Protein AF-A0A6N3QH70-F1 (afdb_monomer_lite)

Structure (mmCIF, N/CA/C/O backbone):
data_AF-A0A6N3QH70-F1
#
_entry.id   AF-A0A6N3QH70-F1
#
loop_
_atom_site.group_PDB
_atom_site.id
_atom_site.type_symbol
_atom_site.label_atom_id
_atom_site.label_alt_id
_atom_site.label_comp_id
_atom_site.label_asym_id
_atom_site.label_entity_id
_atom_site.label_seq_id
_atom_site.pdbx_PDB_ins_code
_atom_site.Cartn_x
_atom_site.Cartn_y
_atom_site.Cartn_z
_atom_site.occupancy
_atom_site.B_iso_or_equiv
_atom_site.auth_seq_id
_atom_site.auth_comp_id
_atom_site.auth_asym_id
_atom_site.auth_atom_id
_atom_site.pdbx_PDB_model_num
ATOM 1 N N . MET A 1 1 ? 17.197 -17.900 -11.214 1.00 58.12 1 MET A N 1
ATOM 2 C CA . MET A 1 1 ? 15.876 -17.242 -11.164 1.00 58.12 1 MET A CA 1
ATOM 3 C C . MET A 1 1 ? 15.838 -16.235 -12.299 1.00 58.12 1 MET A C 1
ATOM 5 O O . MET A 1 1 ? 16.600 -15.279 -12.255 1.00 58.12 1 MET A O 1
ATOM 9 N N . LYS A 1 2 ? 15.083 -16.516 -13.364 1.00 72.44 2 LYS A N 1
ATOM 10 C CA . LYS A 1 2 ? 14.957 -15.630 -14.526 1.00 72.44 2 LYS A CA 1
ATOM 11 C C . LYS A 1 2 ? 13.514 -15.140 -14.549 1.00 72.44 2 LYS A C 1
ATOM 13 O O . LYS A 1 2 ? 12.607 -15.959 -14.452 1.00 72.44 2 LYS A O 1
ATOM 18 N N . TRP A 1 3 ? 13.333 -13.827 -14.564 1.00 71.94 3 TRP A N 1
ATOM 19 C CA . TRP A 1 3 ? 12.017 -13.210 -14.663 1.00 71.94 3 TRP A CA 1
ATOM 20 C C . TRP A 1 3 ? 11.637 -13.116 -16.140 1.00 71.94 3 TRP A C 1
ATOM 22 O O . TRP A 1 3 ? 12.486 -12.800 -16.974 1.00 71.94 3 TRP A O 1
ATOM 32 N N . GLU A 1 4 ? 10.379 -13.409 -16.457 1.00 78.69 4 GLU A N 1
ATOM 33 C CA . GLU A 1 4 ? 9.800 -13.081 -17.760 1.00 78.69 4 GLU A CA 1
ATOM 34 C C . GLU A 1 4 ? 9.414 -11.593 -17.723 1.00 78.69 4 GLU A C 1
ATOM 36 O O . GLU A 1 4 ? 8.430 -11.218 -17.085 1.00 78.69 4 GLU A O 1
ATOM 41 N N . GLY A 1 5 ? 10.239 -10.737 -18.333 1.00 80.44 5 GLY A N 1
ATOM 42 C CA . GLY A 1 5 ? 10.085 -9.276 -18.314 1.00 80.44 5 GLY A CA 1
ATOM 43 C C . GLY A 1 5 ? 10.838 -8.570 -17.179 1.00 80.44 5 GLY A C 1
ATOM 44 O O . GLY A 1 5 ? 11.749 -9.134 -16.567 1.00 80.44 5 GLY A O 1
ATOM 45 N N . ASP A 1 6 ? 10.470 -7.311 -16.918 1.00 84.12 6 ASP A N 1
ATOM 46 C CA . ASP A 1 6 ? 11.114 -6.509 -15.878 1.00 84.12 6 ASP A CA 1
ATOM 47 C C . ASP A 1 6 ? 10.780 -7.054 -14.480 1.00 84.12 6 ASP A C 1
ATOM 49 O O . ASP A 1 6 ? 9.602 -7.248 -14.145 1.00 84.12 6 ASP A O 1
ATOM 53 N N . PRO A 1 7 ? 11.796 -7.300 -13.634 1.00 86.06 7 PRO A N 1
ATOM 54 C CA . PRO A 1 7 ? 11.566 -7.798 -12.291 1.00 86.06 7 PRO A CA 1
ATOM 55 C C . PRO A 1 7 ? 10.770 -6.777 -11.467 1.00 86.06 7 PRO A C 1
ATOM 57 O O . PRO A 1 7 ? 10.923 -5.564 -11.651 1.00 86.06 7 PRO A O 1
ATOM 60 N N . PRO A 1 8 ? 9.938 -7.238 -10.516 1.00 87.56 8 PRO A N 1
ATOM 61 C CA . PRO A 1 8 ? 9.202 -6.335 -9.650 1.00 87.56 8 PRO A CA 1
ATOM 62 C C . PRO A 1 8 ? 10.182 -5.459 -8.847 1.00 87.56 8 PRO A C 1
ATOM 64 O O . PRO A 1 8 ? 11.082 -5.984 -8.185 1.00 87.56 8 PRO A O 1
ATOM 67 N N . PRO A 1 9 ? 10.024 -4.128 -8.877 1.00 89.81 9 PRO A N 1
ATOM 68 C CA . PRO A 1 9 ? 10.841 -3.225 -8.073 1.00 89.81 9 PRO A CA 1
ATOM 69 C C . PRO A 1 9 ? 10.519 -3.362 -6.580 1.00 89.81 9 PRO A C 1
ATOM 71 O O . PRO A 1 9 ? 9.450 -3.830 -6.194 1.00 89.81 9 PRO A O 1
ATOM 74 N N . PHE A 1 10 ? 11.409 -2.858 -5.722 1.00 92.00 10 PHE A N 1
ATOM 75 C CA . PHE A 1 10 ? 11.271 -2.938 -4.260 1.00 92.00 10 PHE A CA 1
ATOM 76 C C . PHE A 1 10 ? 9.915 -2.426 -3.729 1.00 92.00 10 PHE A C 1
ATOM 78 O O . PHE A 1 10 ? 9.375 -2.972 -2.769 1.00 92.00 10 PHE A O 1
ATOM 85 N N . HIS A 1 11 ? 9.314 -1.419 -4.377 1.00 90.31 11 HIS A N 1
ATOM 86 C CA . HIS A 1 11 ? 8.016 -0.875 -3.962 1.00 90.31 11 HIS A CA 1
ATOM 87 C C . HIS A 1 11 ? 6.859 -1.889 -4.046 1.00 90.31 11 HIS A C 1
ATOM 89 O O . HIS A 1 11 ? 5.853 -1.715 -3.359 1.00 90.31 11 HIS A O 1
ATOM 95 N 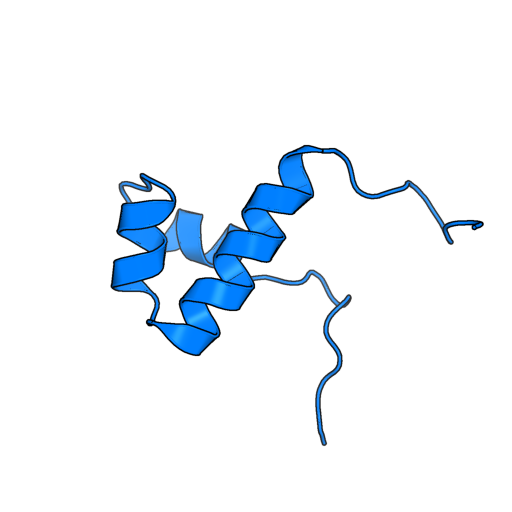N . GLU A 1 12 ? 6.993 -2.967 -4.826 1.00 90.19 12 GLU A N 1
ATOM 96 C CA . GLU A 1 12 ? 5.968 -4.012 -4.956 1.00 90.19 12 GLU A CA 1
ATOM 97 C C . GLU A 1 12 ? 5.788 -4.834 -3.668 1.00 90.19 12 GLU A C 1
ATOM 99 O O . GLU A 1 12 ? 4.736 -5.447 -3.481 1.00 90.19 12 GLU A O 1
ATOM 104 N N . ILE A 1 13 ? 6.740 -4.782 -2.723 1.00 92.56 13 ILE A N 1
ATOM 105 C CA . ILE A 1 13 ? 6.563 -5.343 -1.370 1.00 92.56 13 ILE A CA 1
ATOM 106 C C . ILE A 1 13 ? 5.364 -4.680 -0.676 1.00 92.56 13 ILE A C 1
ATOM 108 O O . ILE A 1 13 ? 4.587 -5.350 0.007 1.00 92.56 13 ILE A O 1
ATOM 112 N N . ARG A 1 14 ? 5.156 -3.373 -0.895 1.00 92.56 14 ARG A N 1
ATOM 113 C CA . ARG A 1 14 ? 4.010 -2.640 -0.340 1.00 92.56 14 ARG A CA 1
ATOM 114 C C . ARG A 1 14 ? 2.691 -3.133 -0.936 1.00 92.56 14 ARG A C 1
ATOM 116 O O . ARG A 1 14 ? 1.730 -3.326 -0.198 1.00 92.56 14 ARG A O 1
ATOM 123 N N . SER A 1 15 ? 2.660 -3.395 -2.242 1.00 90.94 15 SER A N 1
ATOM 124 C CA . SER A 1 15 ? 1.496 -3.973 -2.933 1.00 90.94 15 SER A CA 1
ATOM 125 C C . SER A 1 15 ? 1.212 -5.404 -2.475 1.00 90.94 15 SER A C 1
ATOM 127 O O . SER A 1 15 ? 0.062 -5.801 -2.310 1.00 90.94 15 SER A O 1
ATOM 129 N N . LEU A 1 16 ? 2.250 -6.204 -2.227 1.00 91.56 16 LEU A N 1
ATOM 130 C CA . LEU A 1 16 ? 2.090 -7.536 -1.643 1.00 91.56 16 LEU A CA 1
ATOM 131 C C . LEU A 1 16 ? 1.487 -7.467 -0.230 1.00 91.56 16 LEU A C 1
ATOM 133 O O . LEU A 1 16 ? 0.495 -8.139 0.038 1.00 91.56 16 LEU A O 1
ATOM 137 N N . SER A 1 17 ? 2.036 -6.618 0.642 1.00 92.75 17 SER A N 1
ATOM 138 C CA . SER A 1 17 ? 1.508 -6.399 1.996 1.00 92.7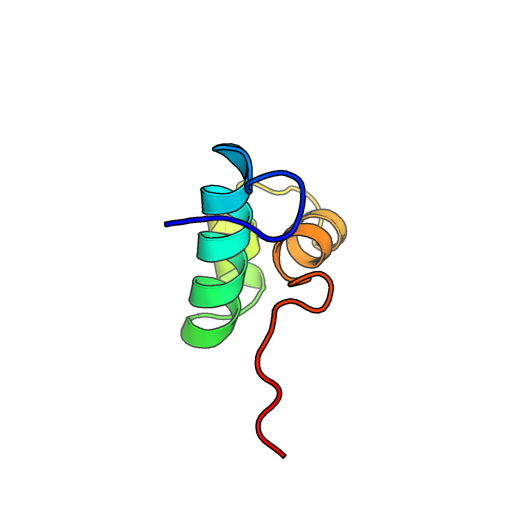5 17 SER A CA 1
ATOM 139 C C . SER A 1 17 ? 0.049 -5.926 1.972 1.00 92.75 17 SE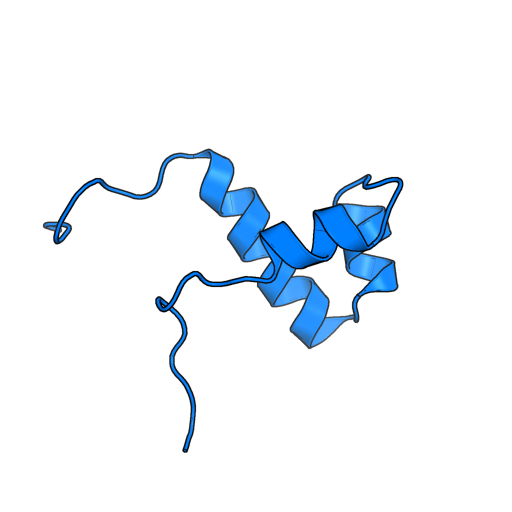R A C 1
ATOM 141 O O . SER A 1 17 ? -0.776 -6.447 2.722 1.00 92.75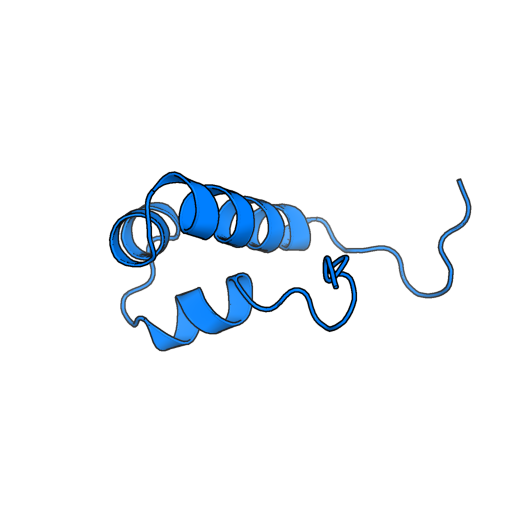 17 SER A O 1
ATOM 143 N N . GLY A 1 18 ? -0.292 -5.013 1.055 1.00 91.94 18 GLY A N 1
ATOM 144 C CA . GLY A 1 18 ? -1.662 -4.543 0.852 1.00 91.94 18 GLY A CA 1
ATOM 145 C C . GLY A 1 18 ? -2.645 -5.668 0.523 1.00 91.94 18 GLY A C 1
ATOM 146 O O . GLY A 1 18 ? -3.707 -5.757 1.138 1.00 91.94 18 GLY A O 1
ATOM 147 N N . ARG A 1 19 ? -2.280 -6.563 -0.401 1.00 90.94 19 ARG A N 1
ATOM 148 C CA . ARG A 1 19 ? -3.113 -7.718 -0.778 1.00 90.94 19 ARG A CA 1
ATOM 149 C C . ARG A 1 19 ? -3.305 -8.700 0.373 1.00 90.94 19 ARG A C 1
ATOM 151 O O . ARG A 1 19 ? -4.442 -9.048 0.679 1.00 90.94 19 ARG A O 1
ATOM 158 N N . LEU A 1 20 ? -2.218 -9.092 1.039 1.00 92.31 20 LEU A N 1
ATOM 159 C CA . LEU A 1 20 ? -2.261 -10.071 2.130 1.00 92.31 20 LEU A CA 1
ATOM 160 C C . LEU A 1 20 ? -3.103 -9.577 3.311 1.00 92.31 20 LEU A C 1
ATOM 162 O O . LEU A 1 20 ? -3.991 -10.288 3.774 1.00 92.31 20 LEU A O 1
ATOM 166 N N . HIS A 1 21 ? -2.892 -8.338 3.757 1.00 92.88 21 HIS A N 1
ATOM 167 C CA . HIS A 1 21 ? -3.678 -7.792 4.863 1.00 92.88 21 HIS A CA 1
ATOM 168 C C . HIS A 1 21 ? -5.114 -7.452 4.470 1.00 92.88 21 HIS A C 1
ATOM 170 O O . HIS A 1 21 ? -5.991 -7.534 5.326 1.00 92.88 21 HIS A O 1
ATOM 176 N N . SER A 1 22 ? -5.388 -7.142 3.199 1.00 90.31 22 SER A N 1
ATOM 177 C CA . SER A 1 22 ? -6.774 -6.981 2.743 1.00 90.31 22 SER A CA 1
ATOM 178 C C . SER A 1 22 ? -7.532 -8.300 2.837 1.00 90.31 22 SER A C 1
ATOM 180 O O . SER A 1 22 ? -8.671 -8.303 3.296 1.00 90.31 22 SER A O 1
ATOM 182 N N . ALA A 1 23 ? -6.896 -9.408 2.445 1.00 89.12 23 ALA A N 1
ATOM 183 C CA . ALA A 1 23 ? -7.484 -10.741 2.529 1.00 89.12 23 ALA A CA 1
ATOM 184 C C . ALA A 1 23 ? -7.652 -11.224 3.982 1.00 89.12 23 ALA A C 1
ATOM 186 O O . ALA A 1 23 ? -8.662 -11.834 4.310 1.00 89.12 23 ALA A O 1
ATOM 187 N N . GLU A 1 24 ? -6.687 -10.932 4.860 1.00 93.62 24 GLU A N 1
ATOM 188 C CA . GLU A 1 24 ? -6.688 -11.402 6.253 1.00 93.62 24 GLU A CA 1
ATOM 189 C C . GLU A 1 24 ? -7.533 -10.521 7.196 1.00 93.62 24 GLU A C 1
ATOM 191 O O . GLU A 1 24 ? -8.176 -11.024 8.114 1.00 93.62 24 GLU A O 1
ATOM 196 N N . LYS A 1 25 ? -7.503 -9.194 7.007 1.00 93.00 25 LYS A N 1
ATOM 197 C CA . LYS A 1 25 ? -7.981 -8.196 7.988 1.00 93.00 25 LYS A CA 1
ATOM 198 C C . LYS A 1 25 ? -8.910 -7.132 7.396 1.00 93.00 25 LYS A C 1
ATOM 200 O O . LYS A 1 25 ? -9.401 -6.278 8.131 1.00 93.00 25 LYS A O 1
ATOM 205 N N . GLY A 1 26 ? -9.162 -7.171 6.088 1.00 89.94 26 GLY A N 1
ATOM 206 C CA . GLY A 1 26 ? -10.067 -6.254 5.398 1.00 89.94 26 GLY A CA 1
ATOM 207 C C . GLY A 1 26 ? -9.420 -4.962 4.883 1.00 89.94 26 GLY A C 1
ATOM 208 O O . GLY A 1 26 ? -8.254 -4.635 5.145 1.00 89.94 26 GLY A O 1
ATOM 209 N N . SER A 1 27 ? -10.205 -4.213 4.105 1.00 87.69 27 SER A N 1
ATOM 210 C CA . SER A 1 27 ? -9.771 -3.001 3.397 1.00 87.69 27 SER A CA 1
ATOM 211 C C . SER A 1 27 ? -9.396 -1.857 4.329 1.00 87.69 27 SER A C 1
ATOM 213 O O . SER A 1 27 ? -8.403 -1.179 4.081 1.00 87.69 27 SER A O 1
ATOM 215 N N . ASP A 1 28 ? -10.158 -1.654 5.402 1.00 90.81 28 ASP A N 1
ATOM 216 C CA . ASP A 1 28 ? -10.023 -0.479 6.270 1.00 90.81 28 ASP A CA 1
ATOM 217 C C . ASP A 1 28 ? -8.764 -0.577 7.129 1.00 90.81 28 ASP A C 1
ATOM 219 O O . ASP A 1 28 ? -7.987 0.376 7.230 1.00 90.81 28 ASP A O 1
ATOM 223 N N . PHE A 1 29 ? -8.501 -1.778 7.657 1.00 92.00 29 PHE A N 1
ATOM 224 C CA . PHE A 1 29 ? -7.240 -2.097 8.319 1.00 92.00 29 PHE A CA 1
ATOM 225 C C . PHE A 1 29 ? -6.058 -1.864 7.374 1.00 92.00 29 PHE A C 1
ATOM 227 O O . PHE A 1 29 ? -5.075 -1.218 7.738 1.00 92.00 29 PHE A O 1
ATOM 234 N N . THR A 1 30 ? -6.167 -2.345 6.135 1.00 93.56 30 THR A N 1
ATOM 235 C CA . THR A 1 30 ? -5.107 -2.192 5.134 1.00 93.56 30 THR A CA 1
ATOM 236 C C . THR A 1 30 ? -4.889 -0.731 4.754 1.00 93.56 30 THR A C 1
ATOM 238 O O . THR A 1 30 ? -3.750 -0.291 4.626 1.00 93.56 30 THR A O 1
ATOM 241 N N . GLN A 1 31 ? -5.955 0.051 4.608 1.00 92.19 31 GLN A N 1
ATOM 242 C CA . GLN A 1 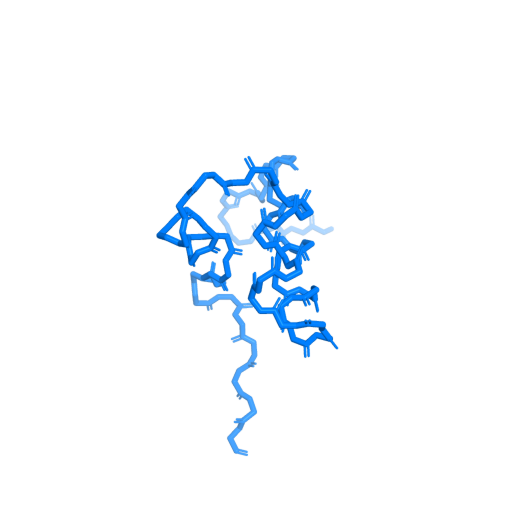31 ? -5.864 1.475 4.312 1.00 92.19 31 GLN A CA 1
ATOM 243 C C . GLN A 1 31 ? -5.122 2.229 5.422 1.00 92.19 31 GLN A C 1
ATOM 245 O O . GLN A 1 31 ? -4.242 3.040 5.117 1.00 92.19 31 GLN A O 1
ATOM 250 N N . ALA A 1 32 ? -5.432 1.933 6.688 1.00 93.81 32 ALA A N 1
ATOM 251 C CA . ALA A 1 32 ? -4.736 2.505 7.837 1.00 93.81 32 ALA A CA 1
ATOM 252 C C . ALA A 1 32 ? -3.260 2.071 7.881 1.00 93.81 32 ALA A C 1
ATOM 254 O O . ALA A 1 32 ? -2.378 2.916 8.028 1.00 93.81 32 ALA A O 1
ATOM 255 N N . LEU A 1 33 ? -2.980 0.781 7.667 1.00 92.94 33 LEU A N 1
ATOM 256 C CA . LEU A 1 33 ? -1.621 0.231 7.625 1.00 92.94 33 LEU A CA 1
ATOM 257 C C . LEU A 1 33 ? -0.766 0.871 6.521 1.00 92.94 33 LEU A C 1
ATOM 259 O O . LEU A 1 33 ? 0.405 1.187 6.726 1.00 92.94 33 LEU A O 1
ATOM 263 N N . LEU A 1 34 ? -1.354 1.081 5.343 1.00 91.94 34 LEU A N 1
ATOM 264 C CA . LEU A 1 34 ? -0.693 1.727 4.214 1.00 91.94 34 LEU A CA 1
ATOM 265 C C . LEU A 1 34 ? -0.713 3.263 4.310 1.00 91.94 34 LEU A C 1
ATOM 267 O O . LEU A 1 34 ? -0.168 3.929 3.428 1.00 91.94 34 LEU A O 1
ATOM 271 N N . GLY A 1 35 ? -1.300 3.844 5.359 1.00 93.06 35 GLY A N 1
ATOM 272 C CA . GLY A 1 35 ? -1.347 5.293 5.564 1.00 93.06 35 GLY A CA 1
ATOM 273 C C . GLY A 1 35 ? -2.065 6.048 4.441 1.00 93.06 35 GLY A C 1
ATOM 274 O O . GLY A 1 35 ? -1.725 7.193 4.143 1.00 93.06 35 GLY A O 1
ATOM 275 N N . HIS A 1 36 ? -3.021 5.410 3.765 1.00 93.62 36 HIS A N 1
ATOM 276 C CA . HIS A 1 36 ? -3.734 6.025 2.653 1.00 93.62 36 HIS A CA 1
ATOM 277 C C . HIS A 1 36 ? -4.937 6.826 3.149 1.00 93.62 36 HIS A C 1
ATOM 279 O O . HIS A 1 36 ? -5.812 6.326 3.854 1.00 93.62 36 HIS A O 1
ATOM 285 N N . ARG A 1 37 ? -5.028 8.083 2.708 1.00 86.00 37 ARG A N 1
ATOM 286 C CA . ARG A 1 37 ? -6.164 8.953 3.035 1.00 86.00 37 ARG A CA 1
ATOM 287 C C . ARG A 1 37 ? -7.455 8.548 2.316 1.00 86.00 37 ARG A C 1
ATOM 289 O O . ARG A 1 37 ? -8.534 8.803 2.836 1.00 86.00 37 ARG A O 1
ATOM 296 N N . SER A 1 38 ? -7.3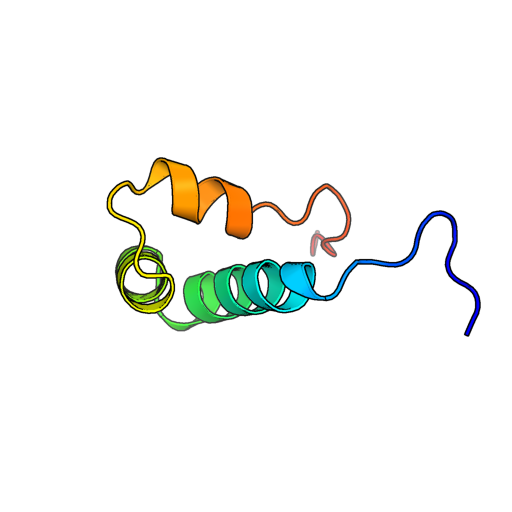52 7.939 1.134 1.00 86.38 38 SER A N 1
ATOM 297 C CA . SER A 1 38 ? -8.499 7.482 0.346 1.00 86.38 38 SER A CA 1
ATOM 298 C C . SER A 1 38 ? -8.418 5.987 0.047 1.00 86.38 38 SER A C 1
ATOM 300 O O . SER A 1 38 ? -7.343 5.453 -0.240 1.00 86.38 38 SER A O 1
ATOM 302 N N . SER A 1 39 ? -9.580 5.334 0.033 1.00 82.06 39 SER A N 1
ATOM 303 C CA . SER A 1 39 ? -9.734 3.920 -0.332 1.00 82.06 39 SER A CA 1
ATOM 304 C C . SER A 1 39 ? -9.228 3.627 -1.747 1.00 82.06 39 SER A C 1
ATOM 306 O O . SER A 1 39 ? -8.555 2.625 -1.964 1.00 82.06 39 SER A O 1
ATOM 308 N N . SER A 1 40 ? -9.413 4.576 -2.672 1.00 84.00 40 SER A N 1
ATOM 309 C CA . SER A 1 40 ? -8.940 4.477 -4.062 1.00 84.00 40 SER A CA 1
ATOM 310 C C . SER A 1 40 ? -7.437 4.207 -4.205 1.00 84.00 40 SER A C 1
ATOM 312 O O . SER A 1 40 ? -7.013 3.594 -5.183 1.00 84.00 40 SER A O 1
ATOM 314 N N . MET A 1 41 ? -6.608 4.660 -3.253 1.00 83.12 41 MET A N 1
ATOM 315 C CA . MET A 1 41 ? -5.179 4.345 -3.278 1.00 83.12 41 MET A CA 1
ATOM 316 C C . MET A 1 41 ? -4.940 2.921 -2.804 1.00 83.12 41 MET A C 1
ATOM 318 O O . MET A 1 41 ? -4.193 2.202 -3.451 1.00 83.12 41 MET A O 1
ATOM 322 N N . THR A 1 42 ? -5.619 2.476 -1.749 1.00 83.31 42 THR A N 1
ATOM 323 C CA . THR A 1 42 ? -5.552 1.087 -1.272 1.00 83.31 42 THR A CA 1
ATOM 324 C C . THR A 1 42 ? -5.986 0.096 -2.348 1.00 83.31 42 THR A C 1
ATOM 326 O O . THR A 1 42 ? -5.326 -0.927 -2.521 1.00 83.31 42 THR A O 1
ATOM 329 N N . ASP A 1 43 ? -7.005 0.430 -3.140 1.00 83.00 43 ASP A N 1
ATOM 330 C CA . ASP A 1 43 ? -7.458 -0.409 -4.254 1.00 83.00 43 ASP A CA 1
ATOM 331 C C . ASP A 1 43 ? -6.351 -0.648 -5.297 1.00 83.00 43 ASP A C 1
ATOM 333 O O . ASP A 1 43 ? -6.195 -1.770 -5.775 1.00 83.00 43 ASP A O 1
ATOM 337 N N . LYS A 1 44 ? -5.502 0.352 -5.582 1.00 82.81 44 LYS A N 1
ATOM 338 C CA . LYS A 1 44 ? -4.354 0.195 -6.501 1.00 82.81 44 LYS A CA 1
ATOM 339 C C . LYS A 1 44 ? -3.283 -0.761 -5.985 1.00 82.81 44 LYS A C 1
ATOM 341 O O . LYS A 1 44 ? -2.593 -1.381 -6.788 1.00 82.81 44 LYS A O 1
ATOM 346 N N . TYR A 1 45 ? -3.104 -0.843 -4.667 1.00 78.88 45 TYR A N 1
ATOM 347 C CA . TYR A 1 45 ? -2.154 -1.775 -4.050 1.00 78.88 45 TYR A CA 1
ATOM 348 C C . TYR A 1 45 ? -2.756 -3.171 -3.869 1.00 78.88 45 TYR A C 1
ATOM 350 O O . TYR A 1 45 ? -2.000 -4.125 -3.709 1.00 78.88 45 TYR A O 1
ATOM 358 N N . ARG A 1 46 ? -4.090 -3.294 -3.910 1.00 76.12 46 ARG A N 1
ATOM 359 C CA . ARG A 1 46 ? -4.803 -4.577 -3.907 1.00 76.12 46 ARG A CA 1
ATOM 360 C C . ARG A 1 46 ? -4.833 -5.237 -5.288 1.00 76.12 46 ARG A C 1
ATOM 362 O O . ARG A 1 46 ? -4.970 -6.446 -5.365 1.00 76.12 46 ARG A O 1
ATOM 369 N N . ASP A 1 47 ? -4.690 -4.472 -6.363 1.00 80.69 47 ASP A N 1
ATOM 370 C CA . ASP A 1 47 ? -4.656 -5.017 -7.719 1.00 80.69 47 ASP A CA 1
ATOM 371 C C . ASP A 1 47 ? -3.351 -5.790 -7.988 1.00 80.69 47 ASP A C 1
ATOM 373 O O . ASP A 1 47 ? -2.265 -5.210 -8.083 1.00 80.69 47 ASP A O 1
ATOM 377 N N . GLY A 1 48 ? -3.439 -7.113 -8.134 1.00 71.88 48 GLY A N 1
ATOM 378 C CA . GLY A 1 48 ? -2.301 -7.953 -8.503 1.00 71.88 48 GLY A CA 1
ATOM 379 C C . GLY A 1 48 ? -1.910 -7.919 -9.978 1.00 71.88 48 GLY A C 1
ATOM 380 O O . GLY A 1 48 ? -1.007 -8.668 -10.361 1.00 71.88 48 GLY A O 1
ATOM 381 N N . ARG A 1 49 ? -2.527 -7.059 -10.803 1.00 76.75 49 ARG A N 1
ATOM 382 C CA . ARG A 1 49 ? -2.136 -6.773 -12.198 1.00 76.75 49 ARG A CA 1
ATOM 383 C C . ARG A 1 49 ? -1.982 -8.037 -13.050 1.00 76.75 49 ARG A C 1
ATOM 385 O O . ARG A 1 49 ? -1.010 -8.192 -13.784 1.00 76.75 49 ARG A O 1
ATOM 392 N N . GLY A 1 50 ? -2.913 -8.979 -12.890 1.00 69.19 50 GLY A N 1
ATOM 393 C CA . GLY A 1 50 ? -2.914 -10.255 -13.616 1.00 69.19 50 GLY A CA 1
ATOM 394 C C . GLY A 1 50 ? -1.882 -11.284 -13.138 1.00 69.19 50 GLY A C 1
ATOM 395 O O . GLY A 1 50 ? -1.742 -12.324 -13.771 1.00 69.19 50 GLY A O 1
ATOM 396 N N . ARG A 1 51 ? -1.175 -11.027 -12.029 1.00 71.06 51 ARG A N 1
ATOM 397 C CA . ARG A 1 51 ? -0.203 -11.956 -11.414 1.00 71.06 51 ARG A CA 1
ATOM 398 C C . ARG A 1 51 ? -0.791 -12.769 -10.257 1.00 71.06 51 ARG A C 1
ATOM 400 O O . ARG A 1 51 ? -0.049 -13.359 -9.477 1.00 71.06 51 ARG A O 1
ATOM 407 N N . GLU A 1 52 ? -2.110 -12.746 -10.112 1.00 70.69 52 GLU A N 1
ATOM 408 C CA . GLU A 1 52 ? -2.832 -13.490 -9.081 1.00 70.69 52 GLU A CA 1
ATOM 409 C C . GLU A 1 52 ? -3.258 -14.846 -9.636 1.00 70.69 52 GLU A C 1
ATOM 411 O O . GLU A 1 52 ? -3.760 -14.930 -10.758 1.00 70.69 52 GLU A O 1
ATOM 416 N N . TRP A 1 53 ? -3.080 -15.899 -8.841 1.00 62.81 53 TRP A N 1
ATOM 417 C CA . TRP A 1 53 ? -3.726 -17.177 -9.107 1.00 62.81 53 TRP A CA 1
ATOM 418 C C . TRP A 1 53 ? -5.206 -17.017 -8.767 1.00 62.81 53 TRP A C 1
ATOM 420 O O . TRP A 1 53 ? -5.552 -16.706 -7.630 1.00 62.81 53 TRP A O 1
ATOM 430 N N . LYS A 1 54 ? -6.071 -17.155 -9.773 1.00 50.75 54 LYS A N 1
ATOM 431 C CA . LYS A 1 54 ? -7.512 -17.266 -9.554 1.00 50.75 54 LYS A CA 1
ATOM 432 C C . LYS A 1 54 ? -7.813 -18.737 -9.331 1.00 50.75 54 LYS A C 1
ATOM 434 O O . LYS A 1 54 ? -7.690 -19.516 -10.275 1.00 50.75 54 LYS A O 1
ATOM 439 N N . ASP A 1 55 ? -8.184 -19.093 -8.111 1.00 57.09 55 ASP A N 1
ATOM 440 C CA . ASP A 1 55 ? -8.826 -20.380 -7.873 1.00 57.09 55 ASP A CA 1
ATOM 441 C C . ASP A 1 55 ? -10.177 -20.358 -8.610 1.00 57.09 55 ASP A C 1
ATOM 443 O O . ASP A 1 55 ? -10.972 -19.429 -8.434 1.00 57.09 55 ASP A O 1
ATOM 447 N N . ILE A 1 56 ? -10.362 -21.317 -9.524 1.00 48.25 56 ILE A N 1
ATOM 448 C CA . ILE A 1 56 ? -11.617 -21.583 -10.247 1.00 48.25 56 ILE A CA 1
ATOM 449 C C . ILE A 1 56 ? -12.457 -22.532 -9.403 1.00 48.25 56 ILE A C 1
ATOM 451 O O . ILE A 1 56 ? -11.883 -23.544 -8.939 1.00 48.25 56 ILE A O 1
#

Organism: NCBI:txid945360

Radius of gyration: 12.41 Å; chains: 1; bounding box: 28×30×27 Å

Sequence (56 aa):
MKWEGDPPPFHEIRSLSGRLHSAEKGSDFTQALLGHRSSSMTDKYRDGRGREWKDI

pLDDT: mean 83.44, std 11.31, range [48.25, 93.81]

Foldseek 3Di:
DDDPDDDDDPCLVLLVQLQVCCVVPNQVVSCVVSVPPDSVVSVVSNDPPPVDDDDD

InterPro domains:
  IPR011010 DNA breaking-rejoining enzyme, catalytic core [SSF56349] (6-54)
  IPR013762 Integrase-like, catalytic domain superfamily [G3DSA:1.10.443.10] (1-56)

Secondary structure (DSSP, 8-state):
---SSSPPPTTHHHHHHHHHHHHHH-HHHHHHHTT-SSHHHHHHHH--TT-S----